Protein AF-A0A355UNY9-F1 (afdb_monomer)

Solvent-accessible surface area (backbone atoms only — not comparable to full-atom values): 4199 Å² total; per-residue (Å²): 132,64,66,71,58,52,24,38,71,66,12,49,54,75,78,82,54,96,88,62,78,87,83,82,78,55,72,62,43,78,77,49,70,39,78,93,79,41,26,36,35,28,44,56,90,79,46,57,90,30,28,56,69,18,24,35,36,40,41,59,78,45,66,83,73,58,78,58,98

pLDDT: mean 83.35, std 12.84, range [47.12, 97.19]

Secondary structure (DSSP, 8-state):
--HHHHHHHH-BPPPPPTTPPP------EEEEEETTTTEEEEE-SS-TTSTBTTEEEEEGGGGGT----

Mean predicted aligned error: 5.65 Å

Foldseek 3Di:
DPQQVVCQVALERDADDPPDDDDDEAEWDFPADDVVQQWTKIAADPALSGHPRRIHTHHVVCVVVHPHD

Sequence (69 aa):
MDLRKDVASTGIMPMPKPSEQVFGGHAVLAVGYDDAKKVLIVRNSWGSGWGDKGYFYMPYDNMKYNHDF

Radius of gyration: 11.56 Å; Cα contacts (8 Å, |Δi|>4): 104; chains: 1; bounding box: 25×29×23 Å

Nearest PDB structures (foldseek):
  6ycf-assembly1_A  TM=7.409E-01  e=1.750E-02  Ananas comosus
  5ef4-assembly2_B  TM=8.195E-01  e=3.969E-02  Ambrosia artemisiifolia
  5ef4-assembly1_A  TM=8.290E-01  e=4.249E-02  Ambrosia artemisiifolia
  6x44-assembly2_B  TM=9.251E-01  e=4.871E-02  Plasmodium falciparum
  6x44-assembly1_A  TM=7.543E-01  e=2.822E-02  Plasmodium falciparum

Structure (mmCIF, N/CA/C/O backbone):
data_AF-A0A355UNY9-F1
#
_entry.id   AF-A0A355UNY9-F1
#
loop_
_atom_site.group_PDB
_atom_site.id
_atom_site.type_symbol
_atom_site.label_atom_id
_atom_site.label_alt_id
_atom_site.label_comp_id
_atom_site.label_asym_id
_atom_site.label_entity_id
_atom_site.label_seq_id
_atom_site.pdbx_PDB_ins_code
_atom_site.Cartn_x
_atom_site.Cartn_y
_atom_site.Cartn_z
_atom_site.occupancy
_atom_site.B_iso_or_equiv
_atom_site.auth_seq_id
_atom_site.auth_comp_id
_atom_site.auth_asym_id
_atom_site.auth_atom_id
_atom_site.pdbx_PDB_model_num
ATOM 1 N N . MET A 1 1 ? -6.212 16.817 -5.712 1.00 47.12 1 MET A N 1
ATOM 2 C CA . MET A 1 1 ? -6.637 15.468 -5.291 1.00 47.12 1 MET A CA 1
ATOM 3 C C . MET A 1 1 ? -6.010 15.249 -3.941 1.00 47.12 1 MET A C 1
ATOM 5 O O . MET A 1 1 ? -4.808 15.439 -3.828 1.00 47.12 1 MET A O 1
ATOM 9 N N . ASP A 1 2 ? -6.830 15.029 -2.924 1.00 58.31 2 ASP A N 1
ATOM 10 C CA . ASP A 1 2 ? -6.358 14.792 -1.563 1.00 58.31 2 ASP A CA 1
ATOM 11 C C . ASP A 1 2 ? -6.078 13.294 -1.445 1.00 58.31 2 ASP A C 1
ATOM 13 O O . ASP A 1 2 ? -7.017 12.508 -1.309 1.00 58.31 2 ASP A O 1
ATOM 17 N N . LEU A 1 3 ? -4.801 12.902 -1.546 1.00 59.62 3 LEU A N 1
ATOM 18 C CA . LEU A 1 3 ? -4.370 11.497 -1.546 1.00 59.62 3 LEU A CA 1
ATOM 19 C C . LEU A 1 3 ? -4.958 10.705 -0.368 1.00 59.62 3 LEU A C 1
ATOM 21 O O . LEU A 1 3 ? -5.241 9.516 -0.492 1.00 59.62 3 LEU A O 1
ATOM 25 N N . ARG A 1 4 ? -5.213 11.369 0.767 1.00 62.03 4 ARG A N 1
ATOM 26 C CA . ARG A 1 4 ? -5.785 10.738 1.961 1.00 62.03 4 ARG A CA 1
ATOM 27 C C . ARG A 1 4 ? -7.199 10.217 1.736 1.00 62.03 4 ARG A C 1
ATOM 29 O O . ARG A 1 4 ? -7.542 9.179 2.293 1.00 62.03 4 ARG A O 1
ATOM 36 N N . LYS A 1 5 ? -8.017 10.914 0.942 1.00 62.75 5 LYS A N 1
ATOM 37 C CA . LYS A 1 5 ? -9.415 10.530 0.688 1.00 62.75 5 LYS A CA 1
ATOM 38 C C . LYS A 1 5 ? -9.518 9.420 -0.349 1.00 62.75 5 LYS A C 1
ATOM 40 O O . LYS A 1 5 ? -10.326 8.510 -0.184 1.00 62.75 5 LYS A O 1
ATOM 45 N N . ASP A 1 6 ? -8.661 9.461 -1.363 1.00 71.44 6 ASP A N 1
ATOM 46 C CA . ASP A 1 6 ? -8.683 8.482 -2.449 1.00 71.44 6 ASP A CA 1
ATOM 47 C C . ASP A 1 6 ? -8.185 7.112 -1.967 1.00 71.44 6 ASP A C 1
ATOM 49 O O . ASP A 1 6 ? -8.818 6.091 -2.242 1.00 71.44 6 ASP A O 1
ATOM 53 N N . VAL A 1 7 ? -7.122 7.072 -1.152 1.00 79.25 7 VAL A N 1
ATOM 54 C CA . VAL A 1 7 ? -6.649 5.815 -0.546 1.00 79.25 7 VAL A CA 1
ATOM 55 C C . VAL A 1 7 ? -7.633 5.315 0.510 1.00 79.25 7 VAL A C 1
ATOM 57 O O . VAL A 1 7 ? -7.906 4.120 0.560 1.00 79.25 7 VAL A O 1
ATOM 60 N N . ALA A 1 8 ? -8.239 6.205 1.306 1.00 74.88 8 ALA A N 1
ATOM 61 C CA . ALA A 1 8 ? -9.275 5.810 2.265 1.00 74.88 8 ALA A CA 1
ATOM 62 C C . ALA A 1 8 ? -10.464 5.111 1.594 1.00 74.88 8 ALA A C 1
ATOM 64 O O . ALA A 1 8 ? -11.076 4.236 2.198 1.00 74.88 8 ALA A O 1
ATOM 65 N N . SER A 1 9 ? -10.791 5.514 0.364 1.00 75.06 9 SER A N 1
ATOM 66 C CA . SER A 1 9 ? -11.905 4.977 -0.415 1.00 75.06 9 SER A CA 1
ATOM 67 C C . SER A 1 9 ? -11.548 3.717 -1.200 1.00 75.06 9 SER A C 1
ATOM 69 O O . SER A 1 9 ? -12.417 2.871 -1.391 1.00 75.06 9 SER A O 1
ATOM 71 N N . THR A 1 10 ? -10.328 3.626 -1.730 1.00 80.12 10 THR A N 1
ATOM 72 C CA . THR A 1 10 ? -9.961 2.589 -2.714 1.00 80.12 10 THR A CA 1
ATOM 73 C C . THR A 1 10 ? -8.954 1.580 -2.182 1.00 80.12 10 THR A C 1
ATOM 75 O O . THR A 1 10 ? -8.802 0.505 -2.752 1.00 80.12 10 THR A O 1
ATOM 78 N N . GLY A 1 11 ? -8.223 1.935 -1.125 1.00 84.12 11 GLY A N 1
ATOM 79 C CA . GLY A 1 11 ? -7.062 1.197 -0.647 1.00 84.12 11 GLY A CA 1
ATOM 80 C C . GLY A 1 11 ? -5.866 1.241 -1.603 1.00 84.12 11 GLY A C 1
ATOM 81 O O . GLY A 1 11 ? -4.847 0.646 -1.289 1.00 84.12 11 GLY A O 1
ATOM 82 N N . ILE A 1 12 ? -5.931 1.910 -2.757 1.00 86.25 12 ILE A N 1
ATOM 83 C CA . ILE A 1 12 ? -4.832 1.922 -3.734 1.00 86.25 12 ILE A CA 1
ATOM 84 C C . ILE A 1 12 ? -3.988 3.171 -3.519 1.00 86.25 12 ILE A C 1
ATOM 86 O O . ILE A 1 12 ? -4.499 4.283 -3.622 1.00 86.25 12 ILE A O 1
ATOM 90 N N . MET A 1 13 ? -2.691 2.993 -3.263 1.00 87.50 13 MET A N 1
ATOM 91 C CA . MET A 1 13 ? -1.752 4.107 -3.162 1.00 87.50 13 MET A CA 1
ATOM 92 C C . MET A 1 13 ? -1.415 4.659 -4.557 1.00 87.50 13 MET A C 1
ATOM 94 O O . MET A 1 13 ? -0.848 3.922 -5.369 1.00 87.50 13 MET A O 1
ATOM 98 N N . PRO A 1 14 ? -1.712 5.938 -4.855 1.00 85.19 14 PRO A N 1
ATOM 99 C CA . PRO A 1 14 ? -1.313 6.549 -6.118 1.00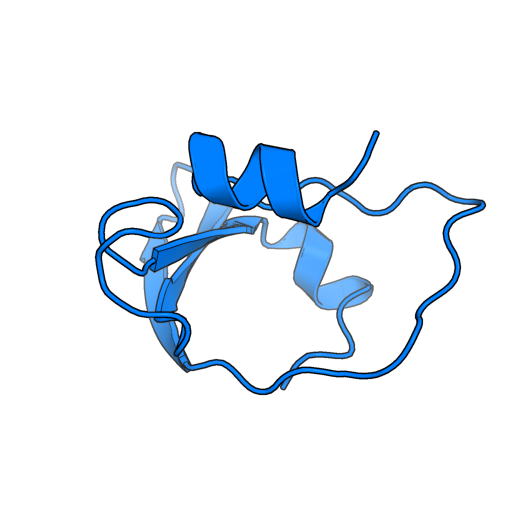 85.19 14 PRO A CA 1
ATOM 100 C C . PRO A 1 14 ? 0.202 6.741 -6.182 1.00 85.19 14 PRO A C 1
ATOM 102 O O . PRO A 1 14 ? 0.871 6.820 -5.151 1.00 85.19 14 PRO A O 1
ATOM 105 N N . MET A 1 15 ? 0.740 6.878 -7.392 1.00 83.25 15 MET A N 1
ATOM 106 C CA . MET A 1 15 ? 2.092 7.415 -7.555 1.00 83.25 15 MET A CA 1
ATOM 107 C C . MET A 1 15 ? 2.104 8.904 -7.169 1.00 83.25 15 MET A C 1
ATOM 109 O O . MET A 1 15 ? 1.158 9.618 -7.534 1.00 83.25 15 MET A O 1
ATOM 113 N N . PRO A 1 16 ? 3.152 9.395 -6.485 1.00 79.69 16 PRO A N 1
ATOM 114 C CA . PRO A 1 16 ? 3.287 10.811 -6.175 1.00 79.69 16 PRO A CA 1
ATOM 115 C C . PRO A 1 16 ? 3.383 11.639 -7.458 1.00 79.69 16 PRO A C 1
ATOM 117 O O . PRO A 1 16 ? 3.945 11.206 -8.470 1.00 79.69 16 PRO A O 1
ATOM 120 N N . LYS A 1 17 ? 2.838 12.858 -7.429 1.00 82.00 17 LYS A N 1
ATOM 121 C CA . LYS A 1 17 ? 2.980 13.791 -8.558 1.00 82.00 17 LYS A CA 1
ATOM 122 C C . LYS A 1 17 ? 4.343 14.487 -8.500 1.00 82.00 17 LYS A C 1
ATOM 124 O O . LYS A 1 17 ? 4.822 14.772 -7.409 1.00 82.00 17 LYS A O 1
ATOM 129 N N . PRO A 1 18 ? 4.946 14.875 -9.641 1.00 78.44 18 PRO A N 1
ATOM 130 C CA . PRO A 1 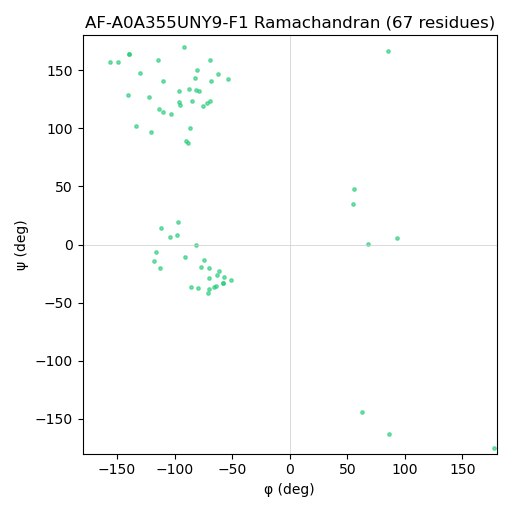18 ? 6.265 15.521 -9.643 1.00 78.44 18 PRO A CA 1
ATOM 131 C C . PRO A 1 18 ? 6.361 16.804 -8.804 1.00 78.44 18 PRO A C 1
ATOM 133 O O . PRO A 1 18 ? 7.437 17.152 -8.335 1.00 78.44 18 PRO A O 1
ATOM 136 N N . SER A 1 19 ? 5.249 17.523 -8.630 1.00 81.25 19 SER A N 1
ATOM 137 C CA . SER A 1 19 ? 5.172 18.760 -7.844 1.00 81.25 19 SER A CA 1
ATOM 138 C C . SER A 1 19 ? 4.647 18.544 -6.421 1.00 81.25 19 SER A C 1
ATOM 140 O O . SER A 1 19 ? 4.301 19.511 -5.744 1.00 81.25 19 SER A O 1
ATOM 142 N N . GLU A 1 20 ? 4.476 17.294 -6.000 1.00 78.50 20 GLU A N 1
ATOM 143 C CA . GLU A 1 20 ? 3.964 16.958 -4.680 1.00 78.50 20 GLU A CA 1
ATOM 144 C C . GLU A 1 20 ? 5.063 17.104 -3.629 1.00 78.50 20 GLU A C 1
ATOM 146 O O . GLU A 1 20 ? 6.188 16.643 -3.814 1.00 78.50 20 GLU A O 1
ATOM 151 N N . GLN A 1 21 ? 4.744 17.787 -2.532 1.00 74.94 21 GLN A N 1
ATOM 152 C CA . GLN A 1 21 ? 5.670 17.967 -1.421 1.00 74.94 21 GLN A CA 1
ATOM 153 C C . GLN A 1 21 ? 5.395 16.922 -0.348 1.00 74.94 21 GLN A C 1
ATOM 155 O O . GLN A 1 21 ? 4.254 16.745 0.080 1.00 74.94 21 GLN A O 1
ATOM 160 N N . VAL A 1 22 ? 6.458 16.270 0.117 1.00 74.75 22 VAL A N 1
ATOM 161 C CA . VAL A 1 22 ? 6.396 15.365 1.265 1.00 74.75 22 VAL A CA 1
ATOM 162 C C . VAL A 1 22 ? 6.203 16.199 2.529 1.00 74.75 22 VAL A C 1
ATOM 164 O O . VAL A 1 22 ? 7.015 17.071 2.836 1.00 74.75 22 VAL A O 1
ATOM 167 N N . PHE A 1 23 ? 5.125 15.933 3.264 1.00 72.69 23 PHE A N 1
ATOM 168 C CA . PHE A 1 23 ? 4.836 16.571 4.547 1.00 72.69 23 PHE A CA 1
ATOM 169 C C . PHE A 1 23 ? 4.740 15.503 5.640 1.00 72.69 23 PHE A C 1
ATOM 171 O O . PHE A 1 23 ? 3.690 14.895 5.840 1.00 72.69 23 PHE A O 1
ATOM 178 N N . GLY A 1 24 ? 5.847 15.299 6.358 1.00 77.12 24 GLY A N 1
ATOM 179 C CA . GLY A 1 24 ? 5.963 14.295 7.419 1.00 77.12 24 GLY A CA 1
ATOM 180 C C . GLY A 1 24 ? 6.358 12.906 6.909 1.00 77.12 24 GLY A C 1
ATOM 181 O O . GLY A 1 24 ? 6.873 12.771 5.803 1.00 77.12 24 GLY A O 1
ATOM 182 N N . GLY A 1 25 ? 6.130 11.897 7.750 1.00 76.38 25 GLY A N 1
ATOM 183 C CA . GLY A 1 25 ? 6.326 10.479 7.446 1.00 76.38 25 GLY A CA 1
ATOM 184 C C . GLY A 1 25 ? 5.453 9.617 8.359 1.00 76.38 25 GLY A C 1
ATOM 185 O O . GLY A 1 25 ? 5.026 10.076 9.425 1.00 76.38 25 GLY A O 1
ATOM 186 N N . HIS A 1 26 ? 5.154 8.395 7.930 1.00 86.88 26 HIS A N 1
ATOM 187 C CA . HIS A 1 26 ? 4.275 7.462 8.633 1.00 86.88 26 HIS A CA 1
ATOM 188 C C . HIS A 1 26 ? 4.813 6.034 8.550 1.00 86.88 26 HIS A C 1
ATOM 190 O O . HIS A 1 26 ? 5.080 5.527 7.467 1.00 86.88 26 HIS A O 1
ATOM 196 N N . ALA A 1 27 ? 4.937 5.363 9.695 1.00 87.75 27 ALA A N 1
ATOM 197 C CA . ALA A 1 27 ? 5.384 3.975 9.743 1.00 87.75 27 ALA A CA 1
ATOM 198 C C . ALA A 1 27 ? 4.195 3.017 9.590 1.00 87.75 27 ALA A C 1
ATOM 200 O O . ALA A 1 27 ? 3.154 3.160 10.244 1.00 87.75 27 ALA A O 1
ATOM 201 N N . VAL A 1 28 ? 4.363 2.007 8.742 1.00 92.06 28 VAL A N 1
ATOM 202 C CA . VAL A 1 28 ? 3.328 1.028 8.383 1.00 92.06 28 VAL A CA 1
ATOM 203 C C . VAL A 1 28 ? 3.923 -0.374 8.283 1.00 92.06 28 VAL A C 1
ATOM 205 O O . VAL A 1 28 ? 5.135 -0.545 8.211 1.00 92.06 28 VAL A O 1
ATOM 208 N N . LEU A 1 29 ? 3.074 -1.407 8.285 1.00 93.88 29 LEU A N 1
ATOM 209 C CA . LEU A 1 29 ? 3.536 -2.796 8.257 1.00 93.88 29 LEU A CA 1
ATOM 210 C C . LEU A 1 29 ? 3.223 -3.459 6.916 1.00 93.88 29 LEU A C 1
ATOM 212 O O . LEU A 1 29 ? 2.058 -3.721 6.615 1.00 93.88 29 LEU A O 1
ATOM 216 N N . ALA A 1 30 ? 4.255 -3.808 6.148 1.00 94.44 30 ALA A N 1
ATOM 217 C CA . ALA A 1 30 ? 4.105 -4.726 5.024 1.00 94.44 30 ALA A CA 1
ATOM 218 C C . ALA A 1 30 ? 3.800 -6.139 5.550 1.00 94.44 30 ALA A C 1
ATOM 220 O O . ALA A 1 30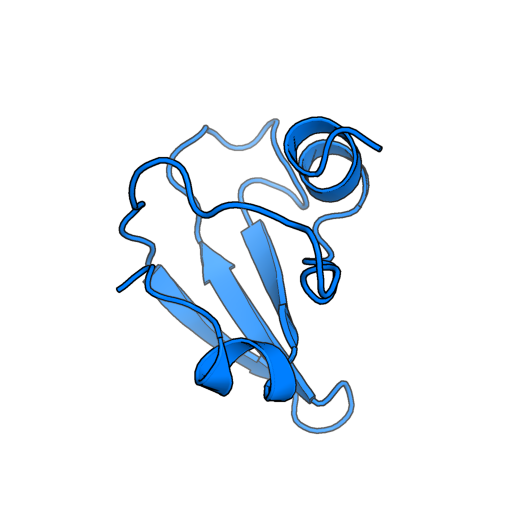 ? 4.553 -6.689 6.353 1.00 94.44 30 ALA A O 1
ATOM 221 N N . VAL A 1 31 ? 2.682 -6.718 5.113 1.00 97.12 31 VAL A N 1
ATOM 222 C CA . VAL A 1 31 ? 2.210 -8.045 5.557 1.00 97.12 31 VAL A CA 1
ATOM 223 C C . VAL A 1 31 ? 2.180 -9.081 4.434 1.00 97.12 31 VAL A C 1
ATOM 225 O O . VAL A 1 31 ? 1.920 -10.253 4.687 1.00 97.12 31 VAL A O 1
ATOM 228 N N . GLY A 1 32 ? 2.439 -8.666 3.194 1.00 97.19 32 GLY A N 1
ATOM 229 C CA . GLY A 1 32 ? 2.455 -9.546 2.033 1.00 97.19 32 GLY A CA 1
ATOM 230 C C . GLY A 1 32 ? 2.708 -8.789 0.736 1.00 97.19 32 GLY A C 1
ATOM 231 O O . GLY A 1 32 ? 2.952 -7.581 0.741 1.00 97.19 32 GLY A O 1
ATOM 232 N N . TYR A 1 33 ? 2.631 -9.511 -0.377 1.00 96.44 33 TYR A N 1
ATOM 233 C CA . TYR A 1 33 ? 2.829 -8.981 -1.720 1.00 96.44 33 TYR A CA 1
ATOM 234 C C . TYR A 1 33 ? 1.985 -9.756 -2.742 1.00 96.44 33 TYR A C 1
ATOM 236 O O . TYR A 1 33 ? 1.586 -10.894 -2.493 1.00 96.44 33 TYR A O 1
ATOM 244 N N . ASP A 1 34 ? 1.693 -9.124 -3.876 1.00 96.12 34 ASP A N 1
ATOM 245 C CA . ASP A 1 34 ? 1.019 -9.723 -5.032 1.00 96.12 34 ASP A CA 1
ATOM 246 C C . ASP A 1 34 ? 1.802 -9.332 -6.291 1.00 96.12 34 ASP A C 1
ATOM 248 O O . ASP A 1 34 ? 1.697 -8.203 -6.777 1.00 96.12 34 ASP A O 1
ATOM 252 N N . ASP A 1 35 ? 2.601 -10.262 -6.817 1.00 96.56 35 ASP A N 1
ATOM 253 C CA . ASP A 1 35 ? 3.463 -10.017 -7.980 1.00 96.56 35 ASP A CA 1
ATOM 254 C C . ASP A 1 35 ? 2.686 -9.850 -9.285 1.00 96.56 35 ASP A C 1
ATOM 256 O O . ASP A 1 35 ? 3.134 -9.125 -10.176 1.00 96.56 35 ASP A O 1
ATOM 260 N N . ALA A 1 36 ? 1.511 -10.476 -9.405 1.00 95.69 36 ALA A N 1
ATOM 261 C CA . ALA A 1 36 ? 0.669 -10.311 -10.585 1.00 95.69 36 ALA A CA 1
ATOM 262 C C . ALA A 1 36 ? 0.154 -8.868 -10.677 1.00 95.69 36 ALA A C 1
ATOM 264 O O . ALA A 1 36 ? 0.086 -8.298 -11.766 1.00 95.69 36 ALA A O 1
ATOM 265 N N . LYS A 1 37 ? -0.157 -8.261 -9.525 1.00 92.06 37 LYS A N 1
ATOM 266 C CA . LYS A 1 37 ? -0.555 -6.849 -9.422 1.00 92.06 37 LYS A CA 1
ATOM 267 C C . LYS A 1 37 ? 0.611 -5.884 -9.189 1.00 92.06 37 LYS A C 1
ATOM 269 O O . LYS A 1 37 ? 0.414 -4.680 -9.318 1.00 92.06 37 LYS A O 1
ATOM 274 N N . LYS A 1 38 ? 1.807 -6.394 -8.879 1.00 95.12 38 LYS A N 1
ATOM 275 C CA . LYS A 1 38 ? 3.020 -5.633 -8.532 1.00 95.12 38 LYS A CA 1
ATOM 276 C C . LYS A 1 38 ? 2.821 -4.676 -7.350 1.00 95.12 38 LYS A C 1
ATOM 278 O O . LYS A 1 38 ? 3.193 -3.502 -7.425 1.00 95.12 38 LYS A O 1
ATOM 283 N N . VAL A 1 39 ? 2.214 -5.170 -6.270 1.00 94.44 39 VAL A N 1
ATOM 284 C CA . VAL A 1 39 ? 1.929 -4.381 -5.057 1.00 94.44 39 VAL A CA 1
ATOM 285 C C . VAL A 1 39 ? 2.388 -5.084 -3.781 1.00 94.44 39 VAL A C 1
ATOM 287 O O . VAL A 1 39 ? 2.316 -6.306 -3.668 1.00 94.44 39 VAL A O 1
ATOM 290 N N . LEU A 1 40 ? 2.794 -4.298 -2.785 1.00 95.00 40 LEU A N 1
ATOM 291 C CA . LEU A 1 40 ? 2.842 -4.714 -1.386 1.00 95.00 40 LEU A CA 1
ATOM 292 C C . LEU A 1 40 ? 1.455 -4.565 -0.761 1.00 95.00 40 LEU A C 1
ATOM 294 O O . LEU A 1 40 ? 0.744 -3.594 -1.029 1.00 95.00 40 LEU A O 1
ATOM 298 N N . ILE A 1 41 ? 1.100 -5.500 0.113 1.00 95.75 41 ILE A N 1
ATOM 299 C CA . ILE A 1 41 ? -0.087 -5.419 0.965 1.00 95.75 41 ILE A CA 1
ATOM 300 C C . ILE A 1 41 ? 0.363 -4.854 2.306 1.00 95.75 41 ILE A C 1
ATOM 302 O O . ILE A 1 41 ? 1.212 -5.440 2.984 1.00 95.75 41 ILE A O 1
ATOM 306 N N . VAL A 1 42 ? -0.201 -3.714 2.688 1.00 95.44 42 VAL A N 1
ATOM 307 C CA . VAL A 1 42 ? 0.263 -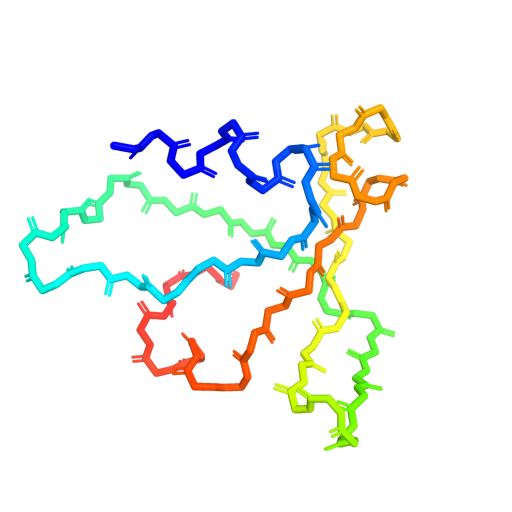2.939 3.835 1.00 95.44 42 VAL A CA 1
ATOM 308 C C . VAL A 1 42 ? -0.873 -2.750 4.830 1.00 95.44 42 VAL A C 1
ATOM 310 O O . VAL A 1 42 ? -1.956 -2.284 4.478 1.00 95.44 42 VAL A O 1
ATOM 313 N N . ARG A 1 43 ? -0.630 -3.107 6.094 1.00 95.06 43 ARG A N 1
ATOM 314 C CA . ARG A 1 43 ? -1.553 -2.853 7.201 1.00 95.06 43 ARG A CA 1
ATOM 315 C C . ARG A 1 43 ? -1.326 -1.447 7.741 1.00 95.06 43 ARG A C 1
ATOM 317 O O . ARG A 1 43 ? -0.226 -1.128 8.195 1.00 95.06 43 ARG A O 1
ATOM 324 N N . ASN A 1 44 ? -2.382 -0.641 7.750 1.00 93.00 44 ASN A N 1
ATOM 325 C CA . ASN A 1 44 ? -2.369 0.686 8.352 1.00 93.00 44 ASN A CA 1
ATOM 326 C C . ASN A 1 44 ? -2.824 0.640 9.828 1.00 93.00 44 ASN A C 1
ATOM 328 O O . ASN A 1 44 ? -3.313 -0.376 10.327 1.00 93.00 44 ASN A O 1
ATOM 332 N N . SER A 1 45 ? -2.656 1.753 10.539 1.00 92.19 45 SER A N 1
ATOM 333 C CA . SER A 1 45 ? -2.989 1.933 11.957 1.00 92.19 45 SER A CA 1
ATOM 334 C C . SER A 1 45 ? -4.166 2.892 12.195 1.00 92.19 45 SER A C 1
ATOM 336 O O . SER A 1 45 ? -4.409 3.301 13.326 1.00 92.19 45 SER A O 1
ATOM 338 N N . TRP A 1 46 ? -4.939 3.226 11.155 1.00 91.94 46 TRP A N 1
ATOM 339 C CA . TRP A 1 46 ? -6.070 4.173 11.224 1.00 91.94 46 TRP A CA 1
ATOM 340 C C . TRP A 1 46 ? -7.448 3.506 11.397 1.00 91.94 46 TRP A C 1
ATOM 342 O O . TRP A 1 46 ? -8.484 4.115 11.139 1.00 91.94 46 TRP A O 1
ATOM 352 N N . GLY A 1 47 ? -7.467 2.256 11.863 1.00 91.31 47 GLY A N 1
ATOM 353 C CA . GLY A 1 47 ? -8.688 1.485 12.103 1.00 91.31 47 GLY A CA 1
ATOM 354 C C . GLY A 1 47 ? -9.223 0.760 10.866 1.00 91.31 47 GLY A C 1
ATOM 355 O O . GLY A 1 47 ? -8.816 1.008 9.734 1.00 91.31 47 GLY A O 1
ATOM 356 N N . SER A 1 48 ? -10.156 -0.167 11.088 1.00 92.25 48 SER A N 1
ATOM 357 C CA . SER A 1 48 ? -10.703 -1.040 10.038 1.00 92.25 48 SER A CA 1
ATOM 358 C C . SER A 1 48 ? -11.680 -0.345 9.084 1.00 92.25 48 SER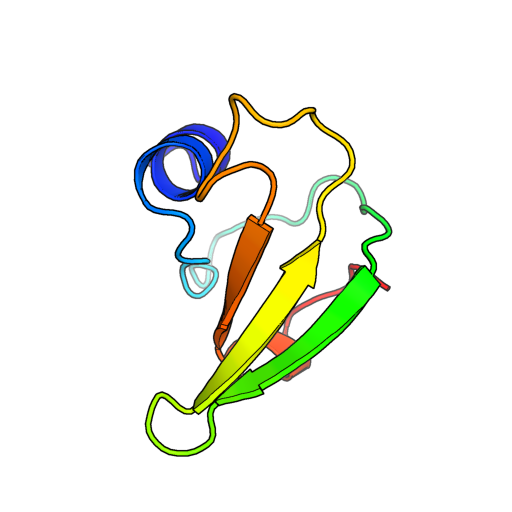 A C 1
ATOM 360 O O . SER A 1 48 ? -11.997 -0.902 8.041 1.00 92.25 48 SER A O 1
ATOM 362 N N . GLY A 1 49 ? -12.163 0.856 9.419 1.00 89.44 49 GLY A N 1
ATOM 363 C CA . GLY A 1 49 ? -13.051 1.647 8.558 1.00 89.44 49 GLY A CA 1
ATOM 364 C C . GLY A 1 49 ? -12.333 2.449 7.466 1.00 89.44 49 GLY A C 1
ATOM 365 O O . GLY A 1 49 ? -12.995 3.160 6.717 1.00 89.44 49 GLY A O 1
ATOM 366 N N . TRP A 1 50 ? -11.001 2.380 7.395 1.00 90.38 50 TRP A N 1
ATOM 367 C CA . TRP A 1 50 ? -10.185 3.115 6.430 1.00 90.38 50 TRP A CA 1
ATOM 368 C C . TRP A 1 50 ? -9.575 2.174 5.387 1.00 90.38 50 TRP A C 1
ATOM 370 O O . TRP A 1 50 ? -9.114 1.086 5.736 1.00 90.38 50 TRP A O 1
ATOM 380 N N . GLY A 1 51 ? -9.517 2.603 4.124 1.00 90.56 51 GLY A N 1
ATOM 381 C CA . GLY A 1 51 ? -8.944 1.808 3.039 1.00 90.56 51 GLY A CA 1
ATOM 382 C C . GLY A 1 51 ? -9.727 0.515 2.817 1.00 90.56 51 GLY A C 1
ATOM 383 O O . GLY A 1 51 ? -10.945 0.470 2.993 1.00 90.56 51 GLY A O 1
ATOM 384 N N . ASP A 1 52 ? -9.025 -0.563 2.480 1.00 93.69 52 ASP A N 1
ATOM 385 C CA . ASP A 1 52 ? -9.619 -1.896 2.407 1.0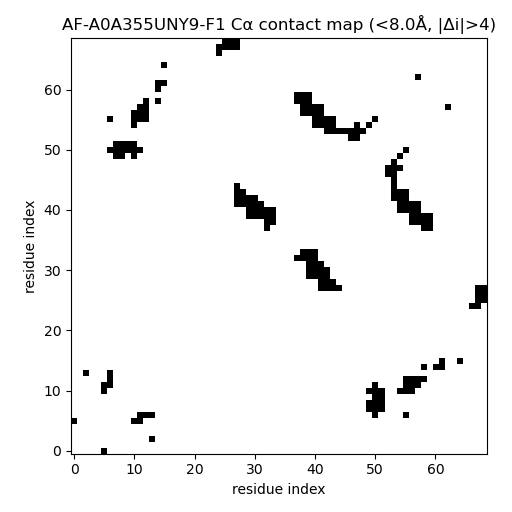0 93.69 52 ASP A CA 1
ATOM 386 C C . ASP A 1 52 ? -9.504 -2.585 3.769 1.00 93.69 52 ASP A C 1
ATOM 388 O O . ASP A 1 52 ? -8.504 -3.228 4.081 1.00 93.69 52 ASP A O 1
ATOM 392 N N . LYS A 1 53 ? -10.509 -2.392 4.631 1.00 93.94 53 LYS A N 1
ATOM 393 C CA . LYS A 1 53 ? -10.576 -2.994 5.978 1.00 93.94 53 LYS A CA 1
ATOM 394 C C . LYS A 1 53 ? -9.344 -2.706 6.856 1.00 93.94 53 LYS A C 1
ATOM 396 O O . LYS A 1 53 ? -8.935 -3.547 7.658 1.00 93.94 53 LYS A O 1
ATOM 401 N N . GLY A 1 54 ? -8.752 -1.521 6.721 1.00 93.88 54 GLY A N 1
ATOM 402 C CA . GLY A 1 54 ? -7.528 -1.107 7.415 1.00 93.88 54 GLY A CA 1
ATOM 403 C C . GLY A 1 54 ? -6.236 -1.363 6.635 1.00 93.88 54 GLY A C 1
ATOM 404 O O . GLY A 1 54 ? -5.151 -1.140 7.175 1.00 93.88 54 GLY A O 1
ATOM 405 N N . TYR A 1 55 ? -6.328 -1.818 5.386 1.00 94.81 55 TYR A N 1
ATOM 406 C CA . TYR A 1 55 ? -5.187 -2.091 4.520 1.00 94.81 55 TYR A CA 1
ATOM 407 C C . TYR A 1 55 ? -5.148 -1.146 3.324 1.00 94.81 55 TYR A C 1
ATOM 409 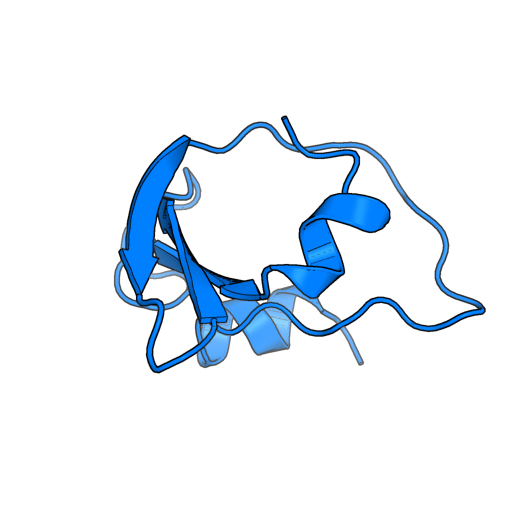O O . TYR A 1 55 ? -6.155 -0.562 2.915 1.00 94.81 55 TYR A O 1
ATOM 417 N N . PHE A 1 56 ? -3.958 -1.021 2.751 1.00 94.69 56 PHE A N 1
ATOM 418 C CA . PHE A 1 56 ? -3.764 -0.424 1.443 1.00 94.69 56 PHE A CA 1
ATOM 419 C C . PHE A 1 56 ? -2.720 -1.203 0.640 1.00 94.69 56 PHE A C 1
ATOM 421 O O . PHE A 1 56 ? -1.959 -2.015 1.170 1.00 94.69 56 PHE A O 1
ATOM 428 N N . TYR A 1 57 ? -2.709 -0.947 -0.660 1.00 94.00 57 TYR A N 1
ATOM 429 C CA . TYR A 1 57 ? -1.892 -1.615 -1.652 1.00 94.00 57 TYR A CA 1
ATOM 430 C C . TYR A 1 57 ? -0.900 -0.608 -2.220 1.00 94.00 57 TYR A C 1
ATOM 432 O O . TYR A 1 57 ? -1.294 0.396 -2.821 1.00 94.00 57 TYR A O 1
ATOM 440 N N . MET A 1 58 ? 0.386 -0.865 -2.002 1.00 92.94 58 MET A N 1
ATOM 441 C CA . MET A 1 58 ? 1.477 0.009 -2.421 1.00 92.94 58 MET A CA 1
ATOM 442 C C . MET A 1 58 ? 2.155 -0.579 -3.663 1.00 92.94 58 MET A C 1
ATOM 444 O O . MET A 1 58 ? 2.803 -1.618 -3.543 1.00 92.94 58 MET A O 1
ATOM 448 N N . PRO A 1 59 ? 2.045 0.052 -4.847 1.00 92.12 59 PRO A N 1
ATOM 449 C CA . PRO A 1 59 ? 2.790 -0.370 -6.031 1.00 92.12 59 PRO A CA 1
ATOM 450 C C . PRO A 1 59 ? 4.290 -0.467 -5.759 1.00 92.12 59 PRO A C 1
ATOM 452 O O . PRO A 1 59 ? 4.849 0.385 -5.071 1.00 92.12 59 PRO A O 1
ATOM 455 N N . TYR A 1 60 ? 4.970 -1.458 -6.333 1.00 91.44 60 TYR A N 1
ATOM 456 C CA . TYR A 1 60 ? 6.420 -1.603 -6.155 1.00 91.44 60 TYR A CA 1
ATOM 457 C C . TYR A 1 60 ? 7.198 -0.363 -6.604 1.00 91.44 60 TYR A C 1
ATOM 459 O O . TYR A 1 60 ? 8.198 0.002 -5.989 1.00 91.44 60 TYR A O 1
ATOM 467 N N . ASP A 1 61 ? 6.699 0.329 -7.629 1.00 87.56 61 ASP A N 1
ATOM 468 C CA . ASP A 1 61 ? 7.301 1.562 -8.133 1.00 87.56 61 ASP A CA 1
ATOM 469 C C . ASP A 1 61 ? 7.289 2.693 -7.094 1.00 87.56 61 ASP A C 1
ATOM 471 O O . ASP A 1 61 ? 8.193 3.531 -7.099 1.00 87.56 61 ASP A O 1
ATOM 475 N N . ASN A 1 62 ? 6.343 2.679 -6.146 1.00 82.56 62 ASN A N 1
ATOM 476 C CA . ASN A 1 62 ? 6.303 3.643 -5.047 1.0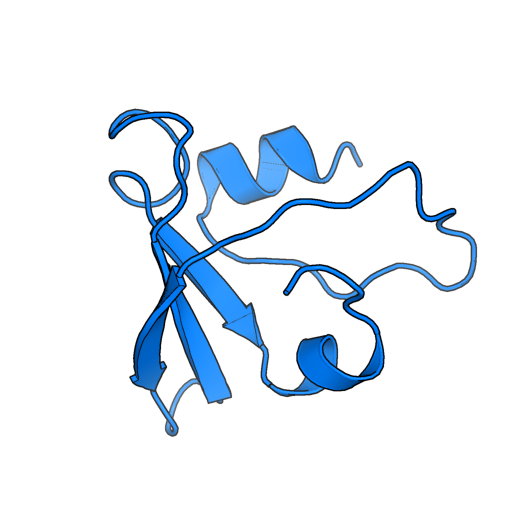0 82.56 62 ASN A CA 1
ATOM 477 C C . ASN A 1 62 ? 7.434 3.445 -4.030 1.00 82.56 62 ASN A C 1
ATOM 479 O O . ASN A 1 62 ? 7.794 4.404 -3.352 1.00 82.56 62 ASN A O 1
ATOM 483 N N . MET A 1 63 ? 8.066 2.268 -3.950 1.00 73.25 63 MET A N 1
ATOM 484 C CA . MET A 1 63 ? 9.181 2.044 -3.014 1.00 73.25 63 MET A CA 1
ATOM 485 C C . MET A 1 63 ? 10.386 2.957 -3.278 1.00 73.25 63 MET A C 1
ATOM 487 O O . MET A 1 63 ? 11.181 3.200 -2.379 1.00 73.25 63 MET A O 1
ATOM 491 N N . LYS A 1 64 ? 10.527 3.487 -4.499 1.00 71.56 64 LYS A N 1
ATOM 492 C CA . LYS A 1 64 ? 11.608 4.425 -4.849 1.00 71.56 64 LYS A CA 1
ATOM 493 C C . LYS A 1 64 ? 11.372 5.845 -4.334 1.00 71.56 64 LYS A C 1
ATOM 495 O O . LYS A 1 64 ? 12.314 6.629 -4.287 1.00 71.56 64 LYS A O 1
ATOM 500 N N . TYR A 1 65 ? 10.126 6.174 -4.007 1.00 67.50 65 TYR A N 1
ATOM 501 C CA . TYR A 1 65 ? 9.684 7.527 -3.672 1.00 67.50 65 TYR A CA 1
ATOM 502 C C . TYR A 1 65 ? 9.143 7.636 -2.246 1.00 67.50 65 TYR A C 1
ATOM 504 O O . TYR A 1 65 ? 8.972 8.743 -1.743 1.00 67.50 65 TYR A O 1
ATOM 512 N N . ASN A 1 66 ? 8.862 6.502 -1.601 1.00 61.06 66 ASN A N 1
ATOM 513 C CA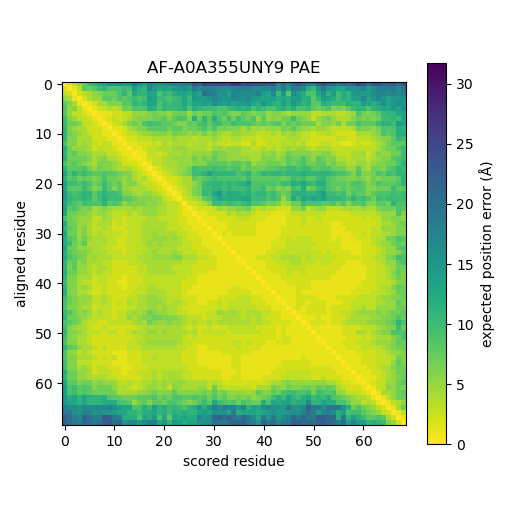 . ASN A 1 66 ? 8.341 6.482 -0.247 1.00 61.06 66 ASN A CA 1
ATOM 514 C C . ASN A 1 66 ? 9.445 6.639 0.795 1.00 61.06 66 ASN A C 1
ATOM 516 O O . ASN A 1 66 ? 10.465 5.954 0.769 1.00 61.06 66 ASN A O 1
ATOM 520 N N . HIS A 1 67 ? 9.170 7.525 1.748 1.00 61.72 67 HIS A N 1
ATOM 521 C CA . HIS A 1 67 ? 9.945 7.726 2.972 1.00 61.72 67 HIS A CA 1
ATOM 522 C C . HIS A 1 67 ? 9.251 7.104 4.199 1.00 61.72 67 HIS A C 1
ATOM 524 O O . HIS A 1 67 ? 9.709 7.284 5.324 1.00 61.72 67 HIS A O 1
ATOM 530 N N . ASP A 1 68 ? 8.154 6.382 3.964 1.00 54.19 68 ASP A N 1
ATOM 531 C CA . ASP A 1 68 ? 7.321 5.709 4.955 1.00 54.19 68 ASP A CA 1
ATOM 532 C C . ASP A 1 68 ? 7.865 4.294 5.207 1.00 54.19 68 ASP A C 1
ATOM 534 O O . ASP A 1 68 ? 7.470 3.330 4.544 1.00 54.19 68 ASP A O 1
ATOM 538 N N . PHE A 1 69 ? 8.812 4.193 6.141 1.00 49.28 69 PHE A N 1
ATOM 539 C CA . PHE A 1 69 ? 9.230 2.942 6.777 1.00 49.28 69 PHE A CA 1
ATOM 540 C C . PHE A 1 69 ? 9.008 3.058 8.286 1.00 49.28 69 PHE A C 1
ATOM 542 O O . PHE A 1 69 ? 9.455 4.073 8.869 1.00 49.28 69 PHE A O 1
#